Protein AF-A0A9E5LQW2-F1 (afdb_monomer)

Radius of gyration: 13.2 Å; Cα contacts (8 Å, |Δi|>4): 74; chains: 1; bounding box: 32×25×34 Å

Foldseek 3Di:
DPVVVVDPDPQQQCADPVGDGVVRVVVCVQCVVQPPNDQDEDEDEPPVVVVCVVPVPHHYFYDPCPVVDDVVVSVVSVVD

Nearest PDB structures (foldseek):
  3fww-assembly1_A  TM=8.808E-01  e=4.235E-02  Yersinia pestis Pestoides F
  3d5n-assembly1_G  TM=7.911E-01  e=3.829E-01  Saccharolobus solfataricus
  3d5n-assembly3_B  TM=7.633E-01  e=8.162E-01  Saccharolobus solfataricus
  1gq9-assembly1_B  TM=6.746E-01  e=5.604E+00  Escherichia coli

Sequence (80 aa):
MGTRLGRPFPKPLTPLVDGRTIMQQQIENIEKVFGDKARISIVVGFKMEMIMETFPRCLYIYNEEYDQTNTSKSLMRALA

Secondary structure (DSSP, 8-state):
--GGG--SS-GGGPBPTTS-BHHHHHHHHHHHHHGGG---EEEE-TTHHHHHHH-TTSEEEE-TTTTTS-HHHHHHHHH-

pLDDT: mean 92.12, std 7.14, range [65.62, 98.06]

Mean predicted aligned error: 3.53 Å

Solvent-accessible surface area (backbone atoms only — not comparable to f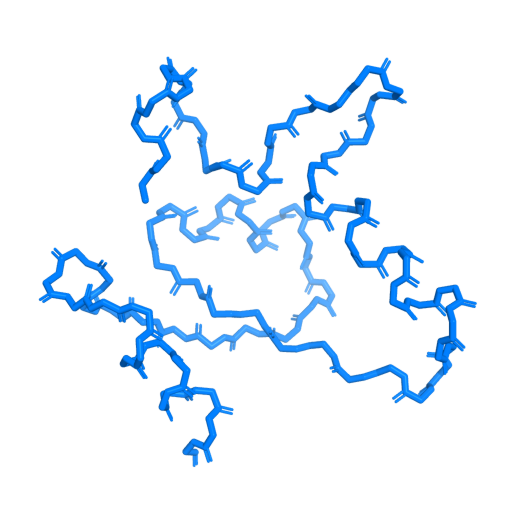ull-atom values): 5021 Å² total; per-residue (Å²): 117,48,70,92,73,76,56,100,56,49,55,52,69,41,67,47,99,85,69,44,26,52,44,54,54,51,51,53,54,47,38,74,74,45,44,94,72,54,82,70,74,42,76,39,43,72,71,38,64,64,53,43,71,73,46,71,88,61,46,79,41,81,32,90,54,55,89,83,50,57,71,70,59,50,51,48,64,75,75,111

Structure (mmCIF, N/CA/C/O backbone):
data_AF-A0A9E5LQW2-F1
#
_entry.id   AF-A0A9E5LQW2-F1
#
loop_
_atom_site.group_PDB
_atom_site.id
_atom_site.type_symbol
_atom_site.label_atom_id
_atom_site.label_alt_id
_atom_site.label_comp_id
_atom_site.label_asym_id
_atom_site.label_entity_id
_atom_site.label_seq_id
_atom_site.pdbx_PDB_ins_code
_atom_site.Cartn_x
_ato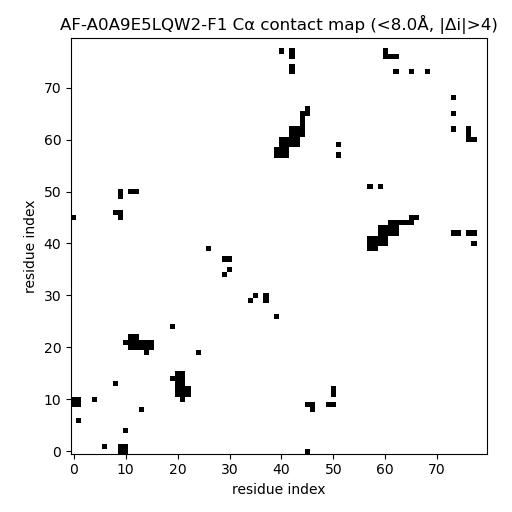m_site.Cartn_y
_atom_site.Cartn_z
_atom_site.occupancy
_atom_site.B_iso_or_equiv
_atom_site.auth_seq_id
_atom_site.auth_comp_id
_atom_site.auth_asym_id
_atom_site.auth_atom_id
_atom_site.pdbx_PDB_model_num
ATOM 1 N N . MET A 1 1 ? 7.377 5.709 -7.244 1.00 65.94 1 MET A N 1
ATOM 2 C CA . MET A 1 1 ? 8.750 5.965 -6.746 1.00 65.94 1 MET A CA 1
ATOM 3 C C . MET A 1 1 ? 8.833 6.894 -5.527 1.00 65.94 1 MET A C 1
ATOM 5 O O . MET A 1 1 ? 9.635 6.609 -4.659 1.00 65.94 1 MET A O 1
ATOM 9 N N . GLY A 1 2 ? 8.027 7.960 -5.380 1.00 65.62 2 GLY A N 1
ATOM 10 C CA . GLY A 1 2 ? 8.052 8.771 -4.139 1.00 65.62 2 GLY A CA 1
ATOM 11 C C . GLY A 1 2 ? 9.260 9.712 -4.001 1.00 65.62 2 GLY A C 1
ATOM 12 O O . GLY A 1 2 ? 9.564 10.167 -2.904 1.00 65.62 2 GLY A O 1
ATOM 13 N N . THR A 1 3 ? 9.908 10.039 -5.121 1.00 73.19 3 THR A N 1
ATOM 14 C CA . THR A 1 3 ? 11.162 10.810 -5.217 1.00 73.19 3 THR A CA 1
ATOM 15 C C . THR A 1 3 ? 11.150 12.146 -4.472 1.00 73.19 3 THR A C 1
ATOM 17 O O . THR A 1 3 ? 12.169 12.553 -3.928 1.00 73.19 3 THR A O 1
ATOM 20 N N . ARG A 1 4 ? 9.986 12.800 -4.362 1.00 81.56 4 ARG A N 1
ATOM 21 C CA . ARG A 1 4 ? 9.822 14.082 -3.651 1.00 81.56 4 ARG A CA 1
ATOM 22 C C . ARG A 1 4 ? 10.007 13.997 -2.132 1.00 81.56 4 ARG A C 1
ATOM 24 O O . ARG A 1 4 ? 10.209 15.025 -1.505 1.00 81.56 4 AR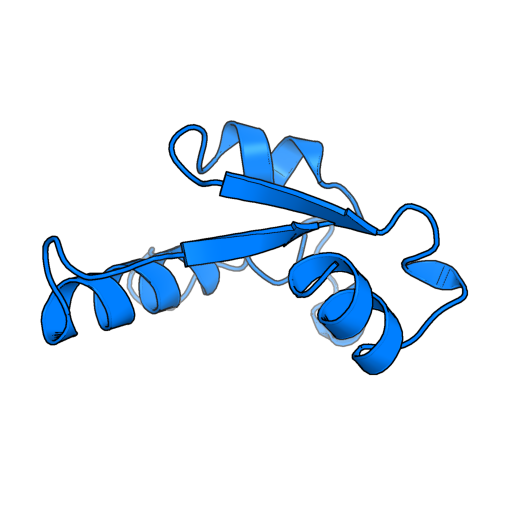G A O 1
ATOM 31 N N . LEU A 1 5 ? 9.921 12.803 -1.542 1.00 76.06 5 LEU A N 1
ATOM 32 C CA . LEU A 1 5 ? 10.157 12.604 -0.107 1.00 76.06 5 LEU A CA 1
ATOM 33 C C . LEU A 1 5 ? 11.642 12.402 0.225 1.00 76.06 5 LEU A C 1
ATOM 35 O O . LEU A 1 5 ? 11.989 12.391 1.402 1.00 76.06 5 LEU A O 1
ATOM 39 N N . GLY A 1 6 ? 12.508 12.208 -0.779 1.00 73.69 6 GLY A N 1
ATOM 40 C CA . GLY A 1 6 ? 13.955 12.055 -0.590 1.00 73.69 6 GLY A CA 1
ATOM 41 C C . GLY A 1 6 ? 14.380 10.842 0.247 1.00 73.69 6 GLY A C 1
ATOM 42 O O . GLY A 1 6 ? 15.522 10.782 0.691 1.00 73.69 6 GLY A O 1
ATOM 43 N N . ARG A 1 7 ? 13.481 9.881 0.500 1.00 75.25 7 ARG A N 1
ATOM 44 C CA . ARG A 1 7 ? 13.766 8.692 1.317 1.00 75.25 7 ARG A CA 1
ATOM 45 C C . ARG A 1 7 ? 14.083 7.476 0.444 1.00 75.25 7 ARG A C 1
ATOM 47 O O . ARG A 1 7 ? 13.494 7.337 -0.627 1.00 75.25 7 ARG A O 1
ATOM 54 N N . PRO A 1 8 ? 14.951 6.555 0.907 1.00 78.50 8 PRO A N 1
ATOM 55 C CA . PRO A 1 8 ? 15.303 5.356 0.147 1.00 78.50 8 PRO A CA 1
ATOM 56 C C . PRO A 1 8 ? 14.189 4.295 0.136 1.00 78.50 8 PRO A C 1
ATOM 58 O O . PRO A 1 8 ? 14.319 3.291 -0.564 1.00 78.50 8 PRO A O 1
ATOM 61 N N . PHE A 1 9 ? 13.107 4.496 0.892 1.00 81.88 9 PHE A N 1
ATOM 62 C CA . PHE A 1 9 ? 12.008 3.544 1.058 1.00 81.88 9 PHE A CA 1
ATOM 63 C C . PHE A 1 9 ? 10.790 3.922 0.196 1.00 81.88 9 PHE A C 1
ATOM 65 O O . PHE A 1 9 ? 10.602 5.104 -0.114 1.00 81.88 9 PHE A O 1
ATOM 72 N N . PRO A 1 10 ? 9.926 2.955 -0.169 1.00 88.88 10 PRO A N 1
ATOM 73 C CA . PRO A 1 10 ? 8.636 3.241 -0.789 1.00 88.88 10 PRO A CA 1
ATOM 74 C C . PRO A 1 10 ? 7.841 4.287 0.001 1.00 88.88 10 PRO A C 1
ATOM 76 O O . PRO A 1 10 ? 7.728 4.187 1.222 1.00 88.88 10 PRO A O 1
ATOM 79 N N . LYS A 1 11 ? 7.204 5.243 -0.695 1.00 91.31 11 LYS A N 1
ATOM 80 C CA . LYS A 1 11 ? 6.298 6.229 -0.068 1.00 91.31 11 LYS A CA 1
ATOM 81 C C . LYS A 1 11 ? 5.317 5.589 0.938 1.00 91.31 11 LYS A C 1
ATOM 83 O O . LYS A 1 11 ? 5.193 6.161 2.019 1.00 91.31 11 LYS A O 1
ATOM 88 N N . PRO A 1 12 ? 4.655 4.447 0.646 1.00 94.44 12 PRO A N 1
ATOM 89 C CA . PRO A 1 12 ? 3.732 3.810 1.590 1.00 94.44 12 PRO A CA 1
ATOM 90 C C . PRO A 1 12 ? 4.343 3.488 2.966 1.00 94.44 12 PRO A C 1
ATOM 92 O O . PRO A 1 12 ? 3.632 3.554 3.963 1.00 94.44 12 PRO A O 1
ATOM 95 N N . LEU A 1 13 ? 5.655 3.235 3.040 1.00 94.50 13 LEU A N 1
ATOM 96 C CA . LEU A 1 13 ? 6.384 2.935 4.280 1.00 94.50 13 LEU A CA 1
ATOM 97 C C . LEU A 1 13 ? 6.923 4.183 4.999 1.00 94.50 13 LEU A C 1
ATOM 99 O O . LEU A 1 13 ? 7.696 4.075 5.946 1.00 94.50 13 LEU A O 1
ATOM 103 N N . THR A 1 14 ? 6.543 5.386 4.563 1.00 93.25 14 THR A N 1
ATOM 104 C CA . THR A 1 14 ? 6.936 6.617 5.263 1.00 93.25 14 THR A CA 1
ATOM 105 C C . THR A 1 14 ? 6.228 6.674 6.619 1.00 93.25 14 THR A C 1
ATOM 107 O O . THR A 1 14 ? 4.996 6.583 6.630 1.00 93.25 14 THR A O 1
ATOM 110 N N . PRO A 1 15 ? 6.957 6.837 7.739 1.00 93.75 15 PRO A N 1
ATOM 111 C CA . PRO A 1 15 ? 6.345 6.965 9.054 1.00 93.75 15 PRO A CA 1
ATOM 112 C C . PRO A 1 15 ? 5.621 8.308 9.197 1.00 93.75 15 PRO A C 1
ATOM 114 O O . PRO A 1 15 ? 6.085 9.343 8.709 1.00 93.75 15 PRO A O 1
ATOM 117 N N . LEU A 1 16 ? 4.485 8.271 9.878 1.00 94.50 16 LEU A N 1
ATOM 118 C CA . LEU A 1 16 ? 3.703 9.406 10.343 1.00 94.50 16 LEU A CA 1
ATOM 119 C C . LEU A 1 16 ? 4.153 9.804 11.754 1.00 94.50 16 LEU A C 1
ATOM 121 O O . LEU A 1 16 ? 4.945 9.116 12.398 1.00 94.50 16 LEU A O 1
ATOM 125 N N . VAL A 1 17 ? 3.635 10.934 12.238 1.00 96.00 17 VAL A N 1
ATOM 126 C CA . VAL A 1 17 ? 3.995 11.502 13.551 1.00 96.00 17 VAL A CA 1
ATOM 127 C C . VAL A 1 17 ? 3.664 10.587 14.733 1.00 96.00 17 VAL A C 1
ATOM 129 O O . VAL A 1 17 ? 4.269 10.718 15.789 1.00 96.00 17 VAL A O 1
ATOM 132 N N . ASP A 1 18 ? 2.728 9.660 14.556 1.00 95.44 18 ASP A N 1
ATOM 133 C CA . ASP A 1 18 ? 2.278 8.708 15.572 1.00 95.44 18 ASP A CA 1
ATOM 134 C C . ASP A 1 18 ? 2.978 7.339 15.481 1.00 95.44 18 ASP A C 1
ATOM 136 O O . ASP A 1 18 ? 2.607 6.403 16.185 1.00 95.44 18 ASP A O 1
ATOM 140 N N . GLY A 1 19 ? 3.982 7.209 14.608 1.00 95.56 19 GLY A N 1
ATOM 141 C CA . GLY A 1 19 ? 4.775 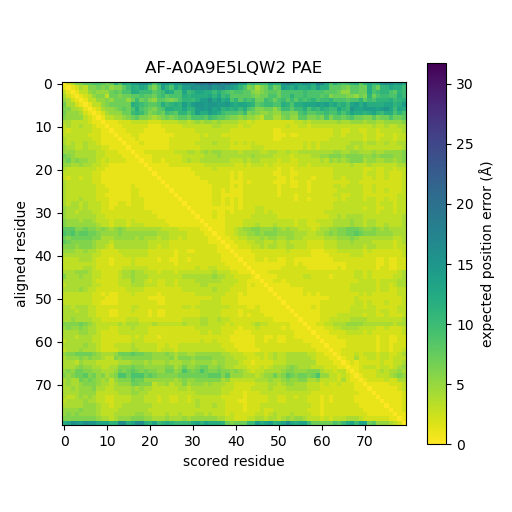5.993 14.431 1.00 95.56 19 GLY A CA 1
A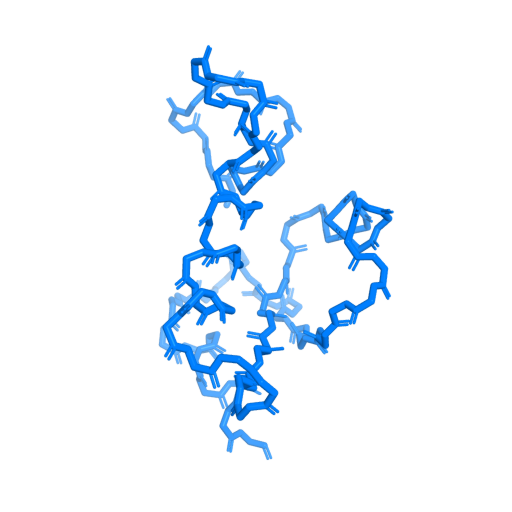TOM 142 C C . GLY A 1 19 ? 4.211 4.986 13.426 1.00 95.56 19 GLY A C 1
ATOM 143 O O . GLY A 1 19 ? 4.949 4.096 13.004 1.00 95.56 19 GLY A O 1
ATOM 144 N N . ARG A 1 20 ? 2.959 5.132 12.972 1.00 97.06 20 ARG A N 1
ATOM 145 C CA . ARG A 1 20 ? 2.405 4.287 11.897 1.00 97.06 20 ARG A CA 1
ATOM 146 C C . ARG A 1 20 ? 2.987 4.686 10.549 1.00 97.06 20 ARG A C 1
ATOM 148 O O . ARG A 1 20 ? 3.387 5.827 10.350 1.00 97.06 20 ARG A O 1
ATOM 155 N N . THR A 1 21 ? 2.996 3.783 9.574 1.00 96.94 21 THR A N 1
ATOM 156 C CA . THR A 1 21 ? 3.291 4.170 8.181 1.00 96.94 21 THR A CA 1
ATOM 157 C C . THR A 1 21 ? 2.051 4.745 7.487 1.00 96.94 21 THR A C 1
ATOM 159 O O . THR A 1 21 ? 0.921 4.480 7.906 1.00 96.94 21 THR A O 1
ATOM 162 N N . ILE A 1 22 ? 2.234 5.491 6.386 1.00 95.88 22 ILE A N 1
ATOM 163 C CA . ILE A 1 22 ? 1.117 5.946 5.529 1.00 95.88 22 ILE A CA 1
ATOM 164 C C . ILE A 1 22 ? 0.200 4.769 5.165 1.00 95.88 22 ILE A C 1
ATOM 166 O O . ILE A 1 22 ? -1.020 4.890 5.241 1.00 95.88 22 ILE A O 1
ATOM 170 N N . MET A 1 23 ? 0.785 3.633 4.785 1.00 96.56 23 MET A N 1
ATOM 171 C CA . MET A 1 23 ? 0.042 2.447 4.369 1.00 96.56 23 MET A CA 1
ATOM 172 C C . MET A 1 23 ? -0.739 1.808 5.512 1.00 96.56 23 MET A C 1
ATOM 174 O O . MET A 1 23 ? -1.915 1.495 5.345 1.00 96.56 23 MET A O 1
ATOM 178 N N . GLN A 1 24 ? -0.107 1.668 6.679 1.00 97.62 24 GLN A N 1
ATOM 179 C CA . GLN A 1 24 ? -0.756 1.123 7.867 1.00 97.62 24 GLN A CA 1
ATOM 180 C C . GLN A 1 24 ? -1.974 1.964 8.258 1.00 97.62 24 GLN A C 1
ATOM 182 O O . GLN A 1 24 ? -3.060 1.427 8.446 1.00 97.62 24 GLN A O 1
ATOM 187 N N . GLN A 1 25 ? -1.823 3.290 8.277 1.00 97.88 25 GLN A N 1
ATOM 188 C CA . GLN A 1 25 ? -2.927 4.209 8.543 1.00 97.88 25 GLN A CA 1
ATOM 189 C C . GLN A 1 25 ? -4.086 4.036 7.544 1.00 97.88 25 GLN A C 1
ATOM 191 O O . GLN A 1 25 ? -5.247 4.148 7.936 1.00 97.88 25 GLN A O 1
ATOM 196 N N . GLN A 1 26 ? -3.803 3.778 6.263 1.00 97.12 26 GLN A N 1
ATOM 197 C CA . GLN A 1 26 ? -4.844 3.543 5.256 1.00 97.12 26 GLN A CA 1
ATOM 198 C C . GLN A 1 26 ? -5.569 2.211 5.467 1.00 97.12 26 GLN A C 1
ATOM 200 O O . GLN A 1 26 ? -6.797 2.194 5.412 1.00 97.12 26 GLN A O 1
ATOM 205 N N . ILE A 1 27 ? -4.832 1.129 5.734 1.00 96.75 27 ILE A N 1
ATOM 206 C CA . ILE A 1 27 ? -5.405 -0.199 6.004 1.00 96.75 27 ILE A CA 1
ATOM 207 C C . ILE A 1 27 ? -6.310 -0.134 7.236 1.00 96.75 27 ILE A C 1
ATOM 209 O O . ILE A 1 27 ? -7.493 -0.447 7.134 1.00 96.75 27 ILE A O 1
ATOM 213 N N . GLU A 1 28 ? -5.798 0.391 8.352 1.00 96.75 28 GLU A N 1
ATOM 214 C CA . GLU A 1 28 ? -6.554 0.512 9.603 1.00 96.75 28 GLU A CA 1
ATOM 215 C C . GLU A 1 28 ? -7.819 1.366 9.431 1.00 96.75 28 GLU A C 1
ATOM 217 O O . GLU A 1 28 ? -8.860 1.059 10.007 1.00 96.75 28 GLU A O 1
ATOM 222 N N . ASN A 1 29 ? -7.774 2.424 8.612 1.00 97.38 29 ASN A N 1
ATOM 223 C CA . ASN A 1 29 ? -8.959 3.240 8.334 1.00 97.38 29 ASN A CA 1
ATOM 224 C C . ASN A 1 29 ? -10.034 2.472 7.558 1.00 97.38 29 ASN A C 1
ATOM 226 O O . ASN A 1 29 ? -11.220 2.638 7.842 1.00 97.38 29 ASN A O 1
ATOM 230 N N . ILE A 1 30 ? -9.639 1.653 6.581 1.00 97.00 30 ILE A N 1
ATOM 231 C CA . ILE A 1 30 ? -10.572 0.828 5.805 1.00 97.00 30 ILE A CA 1
ATOM 232 C C . ILE A 1 30 ? -11.166 -0.255 6.709 1.00 97.00 30 ILE A C 1
ATOM 234 O O . ILE A 1 30 ? -12.386 -0.396 6.774 1.00 97.00 30 ILE A O 1
ATOM 238 N N . GLU A 1 31 ? -10.328 -0.977 7.450 1.00 96.06 31 GLU A N 1
ATOM 239 C CA . GLU A 1 31 ? -10.761 -2.026 8.380 1.00 96.06 31 GLU A CA 1
ATOM 240 C C . GLU A 1 31 ? -11.685 -1.472 9.468 1.00 96.06 31 GLU A C 1
ATOM 242 O O . GLU A 1 31 ? -12.715 -2.071 9.765 1.00 96.06 31 GLU A O 1
ATOM 247 N N . LYS A 1 32 ? -11.398 -0.280 10.001 1.00 97.75 32 LYS A N 1
ATOM 248 C CA . LYS A 1 32 ? -12.254 0.381 10.996 1.00 97.75 32 LYS A CA 1
ATOM 249 C C . LYS A 1 32 ? -13.673 0.648 10.486 1.00 97.75 32 LYS A C 1
ATOM 251 O O . LYS A 1 32 ? -14.610 0.621 11.279 1.00 97.75 32 LYS A O 1
ATOM 256 N N . VAL A 1 33 ? -13.840 0.952 9.198 1.00 98.06 33 VAL A N 1
ATOM 257 C CA . VAL A 1 33 ? -15.150 1.290 8.612 1.00 98.06 33 VAL A CA 1
ATOM 258 C C . VAL A 1 33 ? -15.881 0.050 8.100 1.00 98.06 33 VAL A C 1
ATOM 260 O O . VAL A 1 33 ? -17.092 -0.062 8.282 1.00 98.06 33 VAL A O 1
ATOM 263 N N . PHE A 1 34 ? -15.170 -0.873 7.452 1.00 96.88 34 PHE A N 1
ATOM 264 C CA . PHE A 1 34 ? -15.778 -2.003 6.742 1.00 96.88 34 PHE A CA 1
ATOM 265 C C . PHE A 1 34 ? -15.651 -3.347 7.474 1.00 96.88 34 PHE A C 1
ATOM 267 O O . PHE A 1 34 ? -16.360 -4.291 7.115 1.00 96.88 34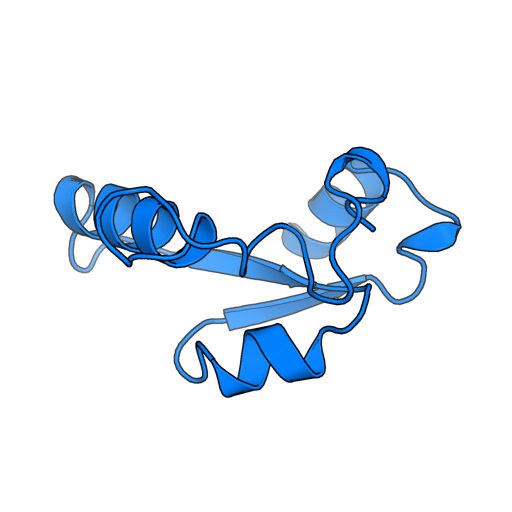 PHE A O 1
ATOM 274 N N . GLY A 1 35 ? -14.795 -3.445 8.496 1.00 94.94 35 GLY A N 1
ATOM 275 C CA . GLY A 1 35 ? -14.537 -4.671 9.254 1.00 94.94 35 GLY A CA 1
ATOM 276 C C . GLY A 1 35 ? -14.192 -5.847 8.342 1.00 94.94 35 GLY A C 1
ATOM 277 O O . GLY A 1 35 ? -13.493 -5.688 7.343 1.00 94.94 35 GLY A O 1
ATOM 278 N N . ASP A 1 36 ? -14.785 -7.006 8.622 1.00 92.31 36 ASP A N 1
ATOM 279 C CA . ASP A 1 36 ? -14.575 -8.254 7.869 1.00 92.31 36 ASP A CA 1
ATOM 280 C C . ASP A 1 36 ? -15.051 -8.196 6.406 1.00 92.31 36 ASP A C 1
ATOM 282 O O . ASP A 1 36 ? -14.762 -9.089 5.609 1.00 92.31 36 ASP A O 1
ATOM 286 N N . LYS A 1 37 ? -15.799 -7.153 6.022 1.00 95.38 37 LYS A N 1
ATOM 287 C CA . LYS A 1 37 ? -16.209 -6.936 4.626 1.00 95.38 37 LYS A CA 1
ATOM 288 C C . LYS A 1 37 ? -15.136 -6.219 3.809 1.00 95.38 37 LYS A C 1
ATOM 290 O O . LYS A 1 37 ? -15.290 -6.112 2.590 1.00 95.38 37 LYS A O 1
ATOM 295 N N . ALA A 1 38 ? -14.083 -5.707 4.446 1.00 95.00 38 ALA A N 1
ATOM 296 C CA . ALA A 1 38 ? -12.987 -5.048 3.757 1.00 95.00 38 ALA A CA 1
ATOM 297 C 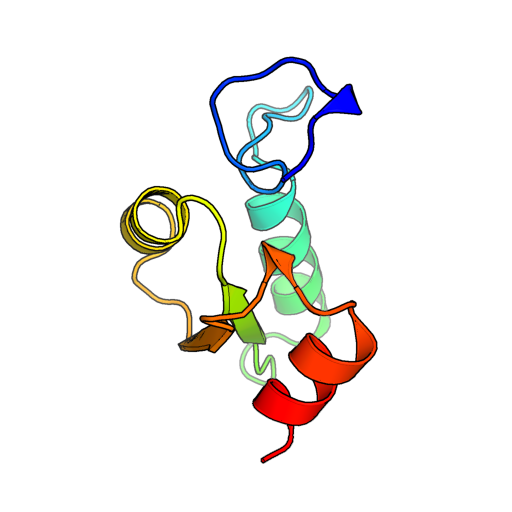C . ALA A 1 38 ? -12.296 -6.024 2.795 1.00 95.00 38 ALA A C 1
ATOM 299 O O . ALA A 1 38 ? -11.853 -7.105 3.176 1.00 95.00 38 ALA A O 1
ATOM 300 N N . ARG A 1 39 ? -12.176 -5.622 1.528 1.00 92.00 39 ARG A N 1
ATOM 301 C CA . ARG A 1 39 ? -11.365 -6.317 0.524 1.00 92.00 39 ARG A CA 1
ATOM 302 C C . ARG A 1 39 ? -10.285 -5.359 0.055 1.00 92.00 39 ARG A C 1
ATOM 304 O O . ARG A 1 39 ? -10.583 -4.398 -0.649 1.00 92.00 39 ARG A O 1
ATOM 311 N N . ILE A 1 40 ? -9.052 -5.599 0.490 1.00 94.12 40 ILE A N 1
ATOM 312 C CA . ILE A 1 40 ? -7.909 -4.733 0.199 1.00 94.12 40 ILE A CA 1
ATOM 313 C C . ILE A 1 40 ? -6.952 -5.490 -0.720 1.00 94.12 40 ILE A C 1
ATOM 315 O O . ILE A 1 40 ? -6.332 -6.468 -0.308 1.00 94.12 40 ILE A O 1
ATOM 319 N N . SER A 1 41 ? -6.824 -5.000 -1.951 1.00 95.69 41 SER A N 1
ATOM 320 C CA . SER A 1 41 ? -5.806 -5.435 -2.908 1.00 95.69 41 SER A CA 1
ATOM 321 C C . SER A 1 41 ? -4.829 -4.294 -3.148 1.00 95.69 41 SER A C 1
ATOM 323 O O . SER A 1 41 ? -5.234 -3.148 -3.357 1.00 95.69 41 SER A O 1
ATOM 325 N N . ILE A 1 42 ? -3.538 -4.599 -3.116 1.00 96.88 42 ILE A N 1
ATOM 326 C CA . ILE A 1 42 ? -2.470 -3.606 -3.164 1.00 96.88 42 ILE A CA 1
ATOM 327 C C . ILE A 1 42 ? -1.674 -3.815 -4.442 1.00 96.88 42 ILE A C 1
ATOM 329 O O . ILE A 1 42 ? -1.027 -4.844 -4.627 1.00 96.88 42 ILE A O 1
ATOM 333 N N . VAL A 1 43 ? -1.688 -2.806 -5.310 1.00 96.81 43 VAL A N 1
ATOM 334 C CA . VAL A 1 43 ? -0.865 -2.818 -6.519 1.00 96.81 43 VAL A CA 1
ATOM 335 C C . VAL A 1 43 ? 0.544 -2.339 -6.180 1.00 96.81 43 VAL A C 1
ATOM 337 O O . VAL A 1 43 ? 0.725 -1.205 -5.726 1.00 96.81 43 VAL A O 1
ATOM 340 N N . VAL A 1 44 ? 1.540 -3.193 -6.399 1.00 95.56 44 VAL A N 1
ATOM 341 C CA . VAL A 1 44 ? 2.952 -2.941 -6.081 1.00 95.56 44 VAL A CA 1
ATOM 342 C C . VAL A 1 44 ? 3.827 -2.940 -7.333 1.00 95.56 44 VAL A C 1
ATOM 344 O O . VAL A 1 44 ? 3.484 -3.5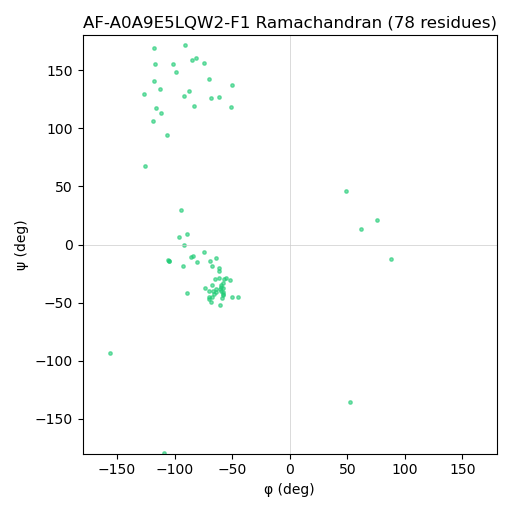22 -8.357 1.00 95.56 44 VAL A O 1
ATOM 347 N N . GLY A 1 45 ? 4.962 -2.247 -7.239 1.00 93.12 45 GLY A N 1
ATOM 348 C CA . GLY A 1 45 ? 5.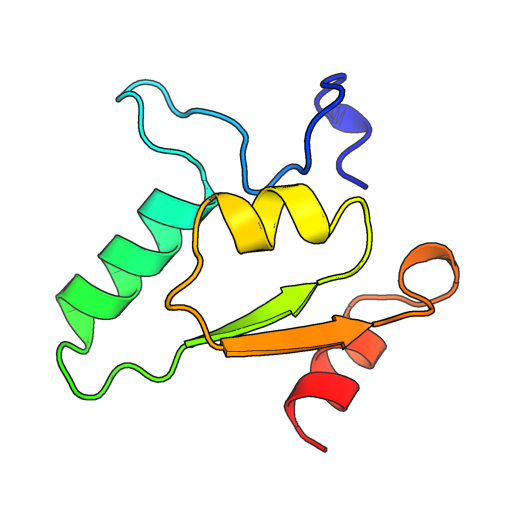962 -2.132 -8.302 1.00 93.12 45 GLY A CA 1
ATOM 349 C C . GLY A 1 45 ? 7.326 -1.803 -7.697 1.00 93.12 45 GLY A C 1
ATOM 350 O O . GLY A 1 45 ? 8.037 -2.686 -7.236 1.00 93.12 45 GLY A O 1
ATOM 351 N N . PHE A 1 46 ? 7.672 -0.516 -7.610 1.00 90.75 46 PHE A N 1
ATOM 352 C CA . PHE A 1 46 ? 8.930 -0.053 -7.007 1.00 90.75 46 PHE A CA 1
ATOM 353 C C . PHE A 1 46 ? 9.193 -0.628 -5.600 1.00 90.75 46 PHE A C 1
ATOM 355 O O . PHE A 1 46 ? 8.452 -0.297 -4.669 1.00 90.75 46 PHE A O 1
ATOM 362 N N . LYS A 1 47 ? 10.291 -1.388 -5.439 1.00 91.50 47 LYS A N 1
ATOM 363 C CA . LYS A 1 47 ? 10.738 -1.990 -4.163 1.00 91.50 47 LYS A CA 1
ATOM 364 C C . LYS A 1 47 ? 9.611 -2.733 -3.431 1.00 91.50 47 LYS A C 1
ATOM 366 O O . LYS A 1 47 ? 9.378 -2.518 -2.239 1.00 91.50 47 LYS A O 1
ATOM 371 N N . MET A 1 48 ? 8.860 -3.536 -4.182 1.00 93.31 48 MET A N 1
ATOM 372 C CA . MET A 1 48 ? 7.690 -4.262 -3.689 1.00 93.31 48 MET A CA 1
ATOM 373 C C . MET A 1 48 ? 8.012 -5.192 -2.517 1.00 93.31 48 MET A C 1
ATOM 375 O O . MET A 1 48 ? 7.182 -5.312 -1.619 1.00 93.31 48 MET A O 1
ATOM 379 N N . GLU A 1 49 ? 9.211 -5.782 -2.480 1.00 95.19 49 GLU A N 1
ATOM 380 C CA . GLU A 1 49 ? 9.608 -6.753 -1.457 1.00 95.19 49 GLU A CA 1
ATOM 381 C C . GLU A 1 49 ? 9.501 -6.137 -0.060 1.00 95.19 49 GLU A C 1
ATOM 383 O O . GLU A 1 49 ? 8.891 -6.723 0.826 1.00 95.19 49 GLU A O 1
ATOM 388 N N . MET A 1 50 ? 9.943 -4.884 0.102 1.00 95.19 50 MET A N 1
ATOM 389 C CA . MET A 1 50 ? 9.850 -4.165 1.379 1.00 95.19 50 MET A CA 1
ATOM 390 C C . MET A 1 50 ? 8.403 -4.006 1.864 1.00 95.19 50 MET A C 1
ATOM 392 O O . MET A 1 50 ? 8.128 -4.071 3.062 1.00 95.19 50 MET A O 1
ATOM 396 N N . ILE A 1 51 ? 7.466 -3.757 0.943 1.00 95.69 51 ILE A N 1
ATOM 397 C CA . ILE A 1 51 ? 6.045 -3.611 1.282 1.00 95.69 51 ILE A CA 1
ATOM 398 C C . ILE A 1 51 ? 5.481 -4.971 1.694 1.00 95.69 51 ILE A C 1
ATOM 400 O O . ILE A 1 51 ? 4.817 -5.069 2.724 1.00 95.69 51 ILE A O 1
ATOM 404 N N . MET A 1 52 ? 5.780 -6.007 0.912 1.00 96.38 52 MET A N 1
ATOM 405 C CA . MET A 1 52 ? 5.297 -7.366 1.142 1.00 96.38 52 MET A CA 1
ATOM 406 C C . MET A 1 52 ? 5.820 -7.960 2.451 1.00 96.38 52 MET A C 1
ATOM 408 O O . MET A 1 52 ? 5.050 -8.573 3.185 1.00 96.38 52 MET A O 1
ATOM 412 N N . GLU A 1 53 ? 7.090 -7.728 2.781 1.00 96.19 53 GLU A N 1
ATOM 413 C CA . GLU A 1 53 ? 7.694 -8.131 4.055 1.00 96.19 53 GLU A CA 1
ATOM 414 C C . GLU A 1 53 ? 7.056 -7.406 5.245 1.00 96.19 53 GLU A C 1
ATOM 416 O O . GLU A 1 53 ? 6.828 -8.013 6.289 1.00 96.19 53 GLU A O 1
ATOM 421 N N . THR A 1 54 ? 6.724 -6.118 5.088 1.00 95.69 54 THR A N 1
ATOM 422 C CA . THR A 1 54 ? 6.096 -5.321 6.157 1.00 95.69 54 THR A CA 1
ATOM 423 C C . THR A 1 54 ? 4.628 -5.710 6.376 1.00 95.69 54 THR A C 1
ATOM 425 O O . THR A 1 54 ? 4.157 -5.738 7.513 1.00 95.69 54 THR A O 1
ATOM 428 N N . PHE A 1 55 ? 3.892 -6.031 5.306 1.00 95.94 55 PHE A N 1
ATOM 429 C CA . PHE A 1 55 ? 2.466 -6.375 5.357 1.00 95.94 55 PHE A CA 1
ATOM 430 C C . PHE A 1 55 ? 2.183 -7.734 4.689 1.00 95.94 55 PHE A C 1
ATOM 432 O O . PHE A 1 55 ? 1.488 -7.796 3.669 1.00 95.94 55 PHE A O 1
ATOM 439 N N . PRO A 1 56 ? 2.656 -8.855 5.264 1.00 95.50 56 PRO A N 1
ATOM 440 C CA . PRO A 1 56 ? 2.623 -10.166 4.605 1.00 95.50 56 PRO A CA 1
ATOM 441 C C . PRO A 1 56 ? 1.216 -10.758 4.455 1.00 95.50 56 PRO A C 1
ATOM 443 O O . PRO A 1 56 ? 1.019 -11.711 3.711 1.00 95.50 56 PRO A O 1
ATOM 446 N N . ARG A 1 57 ? 0.223 -10.205 5.163 1.00 91.19 57 ARG A N 1
ATOM 447 C CA . ARG A 1 57 ? -1.167 -10.692 5.150 1.00 91.19 57 ARG A CA 1
ATOM 448 C C . ARG A 1 57 ? -2.060 -10.008 4.107 1.00 91.19 57 ARG A C 1
ATOM 450 O O . ARG A 1 57 ? -3.243 -10.317 4.038 1.00 91.19 57 ARG A O 1
ATOM 457 N N . CYS A 1 58 ? -1.525 -9.058 3.343 1.00 94.31 58 CYS A N 1
ATOM 458 C CA . CYS A 1 58 ? -2.277 -8.352 2.307 1.00 94.31 58 CYS A CA 1
ATOM 459 C C . CYS A 1 58 ? -2.290 -9.121 0.980 1.00 94.31 58 CYS A C 1
ATOM 461 O O . CYS A 1 58 ? -1.409 -9.934 0.709 1.00 94.31 58 CYS A O 1
ATOM 463 N N . LEU A 1 59 ? -3.271 -8.818 0.128 1.00 95.69 59 LEU A N 1
ATOM 464 C CA . LEU A 1 59 ? -3.306 -9.312 -1.247 1.00 95.69 59 LEU A CA 1
ATOM 465 C C . LEU A 1 59 ? -2.541 -8.359 -2.164 1.00 95.69 59 LEU A C 1
ATOM 467 O O . LEU A 1 59 ? -2.764 -7.146 -2.129 1.00 95.69 59 LEU A O 1
ATOM 471 N N . TYR A 1 60 ? -1.669 -8.915 -3.003 1.00 96.62 60 TYR A N 1
ATOM 472 C CA . TYR A 1 60 ? -0.779 -8.149 -3.868 1.00 96.62 60 TYR A CA 1
ATOM 473 C C . TYR A 1 60 ? -1.041 -8.406 -5.343 1.00 96.62 60 TYR A C 1
ATOM 475 O O . TYR A 1 60 ? -1.279 -9.534 -5.765 1.00 96.62 60 TYR A O 1
ATOM 483 N N . ILE A 1 61 ? -0.960 -7.331 -6.118 1.00 97.06 61 ILE A N 1
ATOM 484 C CA . ILE A 1 61 ? -1.069 -7.335 -7.573 1.00 97.06 61 ILE A CA 1
ATOM 485 C C . ILE A 1 61 ? 0.161 -6.623 -8.117 1.00 97.06 61 ILE A C 1
ATOM 487 O O . ILE A 1 61 ? 0.494 -5.519 -7.687 1.00 97.06 61 ILE A O 1
ATOM 491 N N . TYR A 1 62 ? 0.849 -7.244 -9.063 1.00 95.12 62 TYR A N 1
ATOM 492 C CA . TYR A 1 62 ? 2.103 -6.718 -9.583 1.00 95.12 62 TYR A CA 1
ATOM 493 C C . TYR A 1 62 ? 1.857 -5.835 -10.805 1.00 95.12 62 TYR A C 1
ATOM 495 O O . TYR A 1 62 ? 1.202 -6.240 -11.767 1.00 95.12 62 TYR A O 1
ATOM 503 N N . ASN A 1 63 ? 2.404 -4.622 -10.777 1.00 94.75 63 ASN A N 1
ATOM 504 C CA . ASN A 1 63 ? 2.629 -3.828 -11.976 1.00 94.75 63 ASN A CA 1
ATOM 505 C C . ASN A 1 63 ? 4.133 -3.825 -12.275 1.00 94.75 63 ASN A C 1
ATOM 507 O O . ASN A 1 63 ? 4.881 -3.020 -11.723 1.00 94.75 63 ASN A O 1
ATOM 511 N N . GLU A 1 64 ? 4.568 -4.744 -13.134 1.00 91.38 64 GLU A N 1
ATOM 512 C CA . GLU A 1 64 ? 5.971 -4.869 -13.553 1.00 91.38 64 GLU A CA 1
ATOM 513 C C . GLU A 1 64 ? 6.448 -3.635 -14.337 1.00 91.38 64 GLU A C 1
ATOM 515 O O . GLU A 1 64 ? 7.596 -3.228 -14.213 1.00 91.38 64 GLU A O 1
ATOM 520 N N . GLU A 1 65 ? 5.539 -2.969 -15.054 1.00 92.81 65 GLU A N 1
ATOM 521 C CA . GLU A 1 65 ? 5.807 -1.782 -15.876 1.00 92.81 65 GLU A CA 1
ATOM 522 C C . GLU A 1 65 ? 5.532 -0.475 -15.107 1.00 92.81 65 GLU A C 1
ATOM 524 O O . GLU A 1 65 ? 5.116 0.538 -15.680 1.00 92.81 65 GLU A O 1
ATOM 529 N N . TYR A 1 66 ? 5.690 -0.480 -13.779 1.00 88.44 66 TYR A N 1
ATOM 530 C CA . TYR A 1 66 ? 5.334 0.660 -12.921 1.00 88.44 66 TYR A CA 1
ATOM 531 C C . TYR A 1 66 ? 6.118 1.948 -13.226 1.00 88.44 66 TYR A C 1
ATOM 533 O O . TYR A 1 66 ? 5.709 3.027 -12.791 1.00 88.44 66 TYR A O 1
ATOM 541 N N . ASP A 1 67 ? 7.268 1.840 -13.889 1.00 89.19 67 ASP A N 1
ATOM 542 C CA . ASP A 1 67 ? 8.142 2.947 -14.284 1.00 89.19 67 ASP A CA 1
ATOM 543 C C . ASP A 1 67 ? 7.852 3.471 -15.700 1.00 89.19 67 ASP A C 1
ATOM 545 O O . ASP A 1 67 ? 8.201 4.607 -16.015 1.00 89.19 67 ASP A O 1
ATOM 549 N N . GLN A 1 68 ? 7.160 2.679 -16.519 1.00 91.81 68 GLN A N 1
ATOM 550 C CA . GLN A 1 68 ? 6.778 2.997 -17.898 1.00 91.81 68 GLN A CA 1
ATOM 551 C C . GLN A 1 68 ? 5.292 3.352 -18.039 1.00 91.81 68 GLN A C 1
ATOM 553 O O . GLN A 1 68 ? 4.866 3.902 -19.055 1.00 91.81 68 GLN A O 1
ATOM 558 N N . THR A 1 69 ? 4.486 3.056 -17.019 1.00 90.25 69 THR A N 1
ATOM 559 C CA . THR A 1 69 ? 3.035 3.260 -17.023 1.00 90.25 69 THR A CA 1
ATOM 560 C C . THR A 1 69 ? 2.580 4.248 -15.949 1.00 90.25 69 THR A C 1
ATOM 562 O O . THR A 1 69 ? 3.334 4.667 -15.072 1.00 90.25 69 THR A O 1
ATOM 565 N N . ASN A 1 70 ? 1.314 4.661 -16.026 1.00 90.06 70 ASN A N 1
ATOM 566 C CA . ASN A 1 70 ? 0.694 5.539 -15.038 1.00 90.06 70 ASN A CA 1
ATOM 567 C C . ASN A 1 70 ? -0.340 4.782 -14.183 1.00 90.06 70 ASN A C 1
ATOM 569 O O . ASN A 1 70 ? -0.596 3.590 -14.365 1.00 90.06 70 ASN A O 1
ATOM 573 N N . THR A 1 71 ? -0.982 5.501 -13.261 1.00 90.00 71 THR A N 1
ATOM 574 C CA . THR A 1 71 ? -1.953 4.933 -12.317 1.00 90.00 71 THR A CA 1
ATOM 575 C C . THR A 1 71 ? -3.129 4.216 -12.989 1.00 90.00 71 THR A C 1
ATOM 577 O O . THR A 1 71 ? -3.650 3.268 -12.406 1.00 90.00 71 THR A O 1
ATOM 580 N N . SER A 1 72 ? -3.551 4.606 -14.200 1.00 94.81 72 SER A N 1
ATOM 581 C CA . SER A 1 72 ? -4.685 3.943 -14.863 1.00 94.81 72 SER A CA 1
ATOM 582 C C . SER A 1 72 ? -4.351 2.506 -15.265 1.00 94.81 72 SER A C 1
ATOM 584 O O . SER A 1 72 ? -5.201 1.627 -15.144 1.00 94.81 72 SER A O 1
ATOM 586 N N . LYS A 1 73 ? -3.099 2.232 -15.655 1.00 95.00 73 LYS A N 1
ATOM 587 C CA . LYS A 1 73 ? -2.627 0.869 -15.935 1.00 95.00 73 LYS A CA 1
ATOM 588 C C . LYS A 1 73 ? -2.508 0.038 -14.664 1.00 95.00 73 LYS A C 1
ATOM 590 O O . LYS A 1 73 ? -2.939 -1.110 -14.672 1.00 95.00 73 LYS A O 1
ATOM 595 N N . SER A 1 74 ? -2.034 0.627 -13.564 1.00 94.94 74 SER A N 1
ATOM 596 C CA . SER A 1 74 ? -2.064 -0.031 -12.250 1.00 94.94 74 SER A CA 1
ATOM 597 C C . SER A 1 74 ? -3.489 -0.410 -11.835 1.00 94.94 74 SER A C 1
ATOM 599 O O . SER A 1 74 ? -3.711 -1.521 -11.368 1.00 94.94 74 SER A O 1
ATOM 601 N N . LEU A 1 75 ? -4.466 0.480 -12.043 1.00 95.56 75 LEU A N 1
ATOM 602 C CA . LEU A 1 75 ? -5.872 0.191 -11.750 1.00 95.56 75 LEU A CA 1
ATOM 603 C C . LEU A 1 75 ? -6.429 -0.914 -12.655 1.00 95.56 75 LEU A C 1
ATOM 605 O O . LEU A 1 75 ? -7.102 -1.812 -12.169 1.00 95.56 75 LEU A O 1
ATOM 609 N N . MET A 1 76 ? -6.118 -0.883 -13.953 1.00 95.19 76 MET A N 1
ATOM 610 C CA . MET A 1 76 ? -6.539 -1.920 -14.899 1.00 95.19 76 MET A CA 1
ATOM 611 C C . MET A 1 76 ? -6.036 -3.309 -14.482 1.00 95.19 76 MET A C 1
ATOM 613 O O . MET A 1 76 ? -6.802 -4.262 -14.531 1.00 95.19 76 MET A O 1
ATOM 617 N N . ARG A 1 77 ? -4.785 -3.419 -14.008 1.00 93.56 77 ARG A N 1
ATOM 618 C CA . ARG A 1 77 ? -4.236 -4.676 -13.464 1.00 93.56 77 ARG A CA 1
ATOM 619 C C . ARG A 1 77 ? -4.998 -5.176 -12.235 1.00 93.56 77 ARG A C 1
ATOM 621 O O . ARG A 1 77 ? -5.028 -6.374 -12.012 1.00 93.56 77 ARG A O 1
ATOM 628 N N . ALA A 1 78 ? -5.593 -4.281 -11.447 1.00 94.44 78 ALA A N 1
ATOM 629 C CA . ALA A 1 78 ? -6.363 -4.653 -10.262 1.00 94.44 78 ALA A CA 1
ATOM 630 C C . ALA A 1 78 ? -7.796 -5.122 -10.561 1.00 94.44 78 ALA A C 1
ATOM 632 O O . ALA A 1 78 ? -8.450 -5.669 -9.676 1.00 94.44 78 ALA A O 1
ATOM 633 N N . LEU A 1 79 ? -8.291 -4.854 -11.772 1.00 92.44 79 LEU A N 1
ATOM 634 C CA . LEU A 1 79 ? -9.648 -5.185 -12.214 1.00 92.44 79 LEU A CA 1
ATOM 635 C C . LEU A 1 79 ? -9.698 -6.370 -13.188 1.00 92.44 79 LEU A C 1
ATOM 637 O O . LEU A 1 79 ? -10.793 -6.852 -13.472 1.00 92.44 79 LEU A O 1
ATOM 641 N N . ALA A 1 80 ? -8.546 -6.769 -13.730 1.00 76.94 80 ALA A N 1
ATOM 642 C CA . ALA A 1 80 ? -8.389 -7.913 -14.624 1.00 76.94 80 ALA A CA 1
ATOM 643 C C . ALA A 1 80 ? -8.300 -9.219 -13.826 1.00 76.94 80 ALA A C 1
ATOM 645 O O . ALA A 1 80 ? -8.880 -10.217 -14.305 1.00 76.94 80 ALA A O 1
#